Protein AF-A0A6V7K5U3-F1 (afdb_monomer)

InterPro domains:
  IPR009069 Cysteine alpha-hairpin motif superfamily [SSF47072] (3-45)
  IPR033620 Small ribosomal subunit protein mS37, metazoan [PTHR31278] (3-75)

pLDDT: mean 88.56, std 9.1, range [64.44, 98.12]

Organism: NCBI:txid1563983

Mean predicted aligned error: 7.47 Å

Solvent-accessible surface area (backbone atoms only — not comparable to full-atom values): 4465 Å² total; per-residue (Å²): 132,81,55,63,68,39,49,50,52,33,51,55,43,25,68,76,48,80,59,43,62,83,82,33,49,71,41,45,52,51,29,49,54,44,46,53,51,48,52,50,51,54,48,52,54,52,52,39,54,76,67,37,61,80,62,87,87,60,90,79,72,50,72,60,29,49,51,53,49,42,73,74,57,65,85,127

Nearest PDB structures (foldseek):
  6pcf-assembly1_C-2  TM=6.108E-01  e=1.312E+00  Homo sapiens
  6pcf-assembly1_A  TM=5.461E-01  e=2.216E+00  Homo sapiens
  2wy2-assembly1_C  TM=4.285E-01  e=5.198E+00  Escherichia coli

Sequence (76 aa):
EGCLQEITVVISCLEKNNYENKMCLPETNNFYKCYDNYMKTKRITKEQSLKGILTPGAKNLTYMQINQLLRKYPQV

Foldseek 3Di:
DALPVLVVLLVVQCVVVVNPNVSRVVSVVVNVVRHVVVVVVVVVVVVCLVVLDDDPPDPDHDPSVVVVVCVVPPDD

Structure (mmCIF, N/CA/C/O backbone):
data_AF-A0A6V7K5U3-F1
#
_entry.id   AF-A0A6V7K5U3-F1
#
loop_
_atom_site.group_PDB
_atom_site.id
_atom_site.type_symbol
_atom_site.label_atom_id
_atom_site.label_alt_id
_atom_site.label_comp_id
_atom_site.label_asym_id
_atom_site.label_entity_id
_atom_site.label_seq_id
_atom_site.pdbx_PDB_ins_code
_atom_site.Cartn_x
_atom_site.Cartn_y
_atom_site.Cartn_z
_atom_site.occupancy
_atom_site.B_iso_or_equiv
_atom_site.auth_seq_id
_atom_site.auth_comp_id
_atom_site.auth_asym_id
_atom_site.auth_atom_id
_atom_site.pdbx_PDB_model_num
ATOM 1 N N . GLU A 1 1 ? -6.621 1.310 0.658 1.00 64.44 1 GLU A N 1
ATOM 2 C CA . GLU A 1 1 ? -6.058 1.483 -0.696 1.00 64.44 1 GLU A CA 1
ATOM 3 C C . GLU A 1 1 ? -4.885 0.523 -0.844 1.00 64.44 1 GLU A C 1
ATOM 5 O O . GLU A 1 1 ? -4.249 0.229 0.163 1.00 64.44 1 GLU A O 1
ATOM 10 N N . GLY A 1 2 ? -4.714 -0.088 -2.017 1.00 83.00 2 GLY A N 1
ATOM 11 C CA . GLY A 1 2 ? -3.609 -1.015 -2.304 1.00 83.00 2 GLY A CA 1
ATOM 12 C C . GLY A 1 2 ? -2.479 -0.319 -3.067 1.00 83.00 2 GLY A C 1
ATOM 13 O O . GLY A 1 2 ? -2.482 0.899 -3.171 1.00 83.00 2 GLY A O 1
ATOM 14 N N . CYS A 1 3 ? -1.566 -1.096 -3.651 1.00 96.19 3 CYS A N 1
ATOM 15 C CA . CYS A 1 3 ? -0.394 -0.589 -4.384 1.00 96.19 3 CYS A CA 1
ATOM 16 C C . CYS A 1 3 ? -0.576 -0.629 -5.910 1.00 96.19 3 CYS A C 1
ATOM 18 O O . CYS A 1 3 ? 0.319 -1.061 -6.638 1.00 96.19 3 CYS A O 1
ATOM 20 N N . LEU A 1 4 ? -1.778 -0.282 -6.394 1.00 96.38 4 LEU A N 1
ATOM 21 C CA . LEU A 1 4 ? -2.129 -0.392 -7.818 1.00 96.38 4 LEU A CA 1
ATOM 22 C C . LEU A 1 4 ? -1.322 0.589 -8.681 1.00 96.38 4 LEU A C 1
ATOM 24 O O . LEU A 1 4 ? -0.904 0.249 -9.786 1.00 96.38 4 LEU A O 1
ATOM 28 N N . GLN A 1 5 ? -1.084 1.799 -8.179 1.00 96.50 5 GLN A N 1
ATOM 29 C CA . GLN A 1 5 ? -0.294 2.797 -8.890 1.00 96.50 5 GLN A CA 1
ATOM 30 C C . GLN A 1 5 ? 1.159 2.332 -9.026 1.00 96.50 5 GLN A C 1
ATOM 32 O O . GLN A 1 5 ? 1.711 2.328 -10.124 1.00 96.50 5 GLN A O 1
ATOM 37 N N . GLU A 1 6 ? 1.765 1.889 -7.927 1.00 96.38 6 GLU A N 1
ATOM 38 C CA . GLU A 1 6 ? 3.164 1.478 -7.880 1.00 96.38 6 GLU A CA 1
ATOM 39 C C . GLU A 1 6 ? 3.420 0.246 -8.751 1.00 96.38 6 GLU A C 1
ATOM 41 O O . GLU A 1 6 ? 4.408 0.222 -9.483 1.00 96.38 6 GLU A O 1
ATOM 46 N N . ILE A 1 7 ? 2.519 -0.747 -8.749 1.00 96.25 7 ILE A N 1
ATOM 47 C CA . ILE A 1 7 ? 2.673 -1.912 -9.634 1.00 96.25 7 ILE A CA 1
ATOM 48 C C . ILE A 1 7 ? 2.520 -1.530 -11.110 1.00 96.25 7 ILE A C 1
ATOM 50 O O . ILE A 1 7 ? 3.246 -2.049 -11.951 1.00 96.25 7 ILE A O 1
ATOM 54 N N . THR A 1 8 ? 1.638 -0.579 -11.433 1.00 97.44 8 THR A N 1
ATOM 55 C CA . THR A 1 8 ? 1.471 -0.085 -12.811 1.00 97.44 8 THR A CA 1
ATOM 56 C C . THR A 1 8 ? 2.750 0.589 -13.314 1.00 97.44 8 THR A C 1
ATOM 58 O O . THR A 1 8 ? 3.152 0.391 -14.462 1.00 97.44 8 THR A O 1
ATOM 61 N N . VAL A 1 9 ? 3.435 1.340 -12.447 1.00 97.44 9 VAL A N 1
ATOM 62 C CA . VAL A 1 9 ? 4.733 1.956 -12.756 1.00 97.44 9 VAL A CA 1
ATOM 63 C C . VAL A 1 9 ? 5.818 0.895 -12.980 1.00 97.44 9 VAL A C 1
ATOM 65 O O . VAL A 1 9 ? 6.569 1.003 -13.948 1.00 97.44 9 VAL A O 1
ATOM 68 N N . VAL A 1 10 ? 5.866 -0.160 -12.155 1.00 97.50 10 VAL A N 1
ATOM 69 C CA . VAL A 1 10 ? 6.798 -1.290 -12.349 1.00 97.50 10 VAL A CA 1
ATOM 70 C C . VAL A 1 10 ? 6.556 -1.979 -13.690 1.00 97.50 10 VAL A C 1
ATOM 72 O O . VAL A 1 10 ? 7.501 -2.158 -14.455 1.00 97.50 10 VAL A O 1
ATOM 75 N N . ILE A 1 11 ? 5.300 -2.313 -14.005 1.00 97.56 11 ILE A N 1
ATOM 76 C CA . ILE A 1 11 ? 4.924 -2.940 -15.283 1.00 97.56 11 ILE A CA 1
ATOM 77 C C . ILE A 1 11 ? 5.365 -2.057 -16.454 1.00 97.56 11 ILE A C 1
ATOM 79 O O . ILE A 1 11 ? 6.035 -2.533 -17.366 1.00 97.56 11 ILE A O 1
ATOM 83 N N . S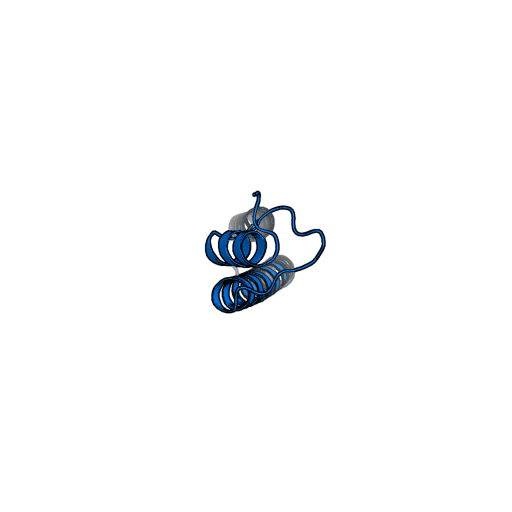ER A 1 12 ? 5.088 -0.754 -16.377 1.00 97.75 12 SER A N 1
ATOM 84 C CA . SER A 1 12 ? 5.471 0.202 -17.422 1.00 97.75 12 SER A CA 1
ATOM 85 C C . SER A 1 12 ? 6.991 0.295 -17.611 1.00 97.75 12 SER A C 1
ATOM 87 O O . SER A 1 12 ? 7.469 0.492 -18.728 1.00 97.75 12 SER A O 1
ATOM 89 N N . CYS A 1 13 ? 7.775 0.184 -16.533 1.00 98.12 13 CYS A N 1
ATOM 90 C CA . CYS A 1 13 ? 9.233 0.143 -16.629 1.00 98.12 13 CYS A CA 1
ATOM 91 C C . CYS A 1 13 ? 9.717 -1.155 -17.284 1.00 98.12 13 CYS A C 1
ATOM 93 O O . CYS A 1 13 ? 10.583 -1.112 -18.158 1.00 98.12 13 CYS A O 1
ATOM 95 N N . LEU A 1 14 ? 9.146 -2.297 -16.893 1.00 98.00 14 LEU A N 1
ATOM 96 C CA . LEU A 1 14 ? 9.509 -3.598 -17.447 1.00 98.00 14 LEU A CA 1
ATOM 97 C C . LEU A 1 14 ? 9.228 -3.649 -18.951 1.00 98.00 14 LEU A C 1
ATOM 99 O O . LEU A 1 14 ? 10.118 -4.017 -19.711 1.00 98.00 14 LEU A O 1
ATOM 103 N N . GLU A 1 15 ? 8.054 -3.198 -19.397 1.00 98.00 15 GLU A N 1
ATOM 104 C CA . GLU A 1 15 ? 7.709 -3.133 -20.824 1.00 98.00 15 GLU A CA 1
ATOM 105 C C . GLU A 1 15 ? 8.724 -2.308 -21.631 1.00 98.00 15 GLU A C 1
ATOM 107 O O . GLU A 1 15 ? 9.155 -2.729 -22.703 1.00 98.00 15 GLU A O 1
ATOM 112 N N . LYS A 1 16 ? 9.172 -1.165 -21.096 1.00 97.50 16 LYS A N 1
ATOM 113 C CA . LYS A 1 16 ? 10.173 -0.301 -21.748 1.00 97.50 16 LYS A CA 1
ATOM 114 C C . LYS A 1 16 ? 11.576 -0.907 -21.793 1.00 97.50 16 LYS A C 1
ATOM 116 O O . LYS A 1 16 ? 12.360 -0.540 -22.663 1.00 97.50 16 LYS A O 1
ATOM 121 N N . ASN A 1 17 ? 11.899 -1.802 -20.863 1.00 96.69 17 ASN A N 1
ATOM 122 C CA . ASN A 1 17 ? 13.236 -2.372 -20.692 1.00 96.69 17 ASN A CA 1
ATOM 123 C C . ASN A 1 17 ? 13.295 -3.867 -21.042 1.00 96.69 17 ASN A C 1
ATOM 125 O O . ASN A 1 17 ? 14.155 -4.580 -20.529 1.00 96.69 17 ASN A O 1
ATOM 129 N N . ASN A 1 18 ? 12.388 -4.360 -21.896 1.00 96.25 18 ASN A N 1
ATOM 130 C CA . ASN A 1 18 ? 12.317 -5.774 -22.294 1.00 96.25 18 ASN A CA 1
ATOM 131 C C . ASN A 1 18 ? 12.292 -6.739 -21.096 1.00 96.25 18 ASN A C 1
ATOM 133 O O . ASN A 1 18 ? 12.882 -7.816 -21.133 1.00 96.25 18 ASN A O 1
ATOM 137 N N . TYR A 1 19 ? 11.606 -6.334 -20.030 1.00 93.94 19 TYR A N 1
ATOM 138 C CA . TYR A 1 19 ? 11.454 -7.074 -18.782 1.00 93.94 19 TYR A CA 1
ATOM 139 C C . TYR A 1 19 ? 12.771 -7.327 -18.021 1.00 93.94 19 TYR A C 1
ATOM 141 O O . TYR A 1 19 ? 12.820 -8.190 -17.144 1.00 93.94 19 TYR A O 1
ATOM 149 N N . GLU A 1 20 ? 13.830 -6.552 -18.287 1.00 95.19 20 GLU A N 1
ATOM 150 C CA . GLU A 1 20 ? 15.064 -6.593 -17.499 1.00 95.19 20 GLU A CA 1
ATOM 151 C C . GLU A 1 20 ? 14.848 -5.941 -16.127 1.00 95.19 20 GLU A C 1
ATOM 153 O O . GLU A 1 20 ? 14.859 -4.719 -15.963 1.00 95.19 20 GLU A O 1
ATOM 158 N N . ASN A 1 21 ? 14.682 -6.781 -15.109 1.00 87.06 21 ASN A N 1
ATOM 159 C CA . ASN A 1 21 ? 14.316 -6.348 -13.764 1.00 87.06 21 ASN A CA 1
ATOM 160 C C . ASN A 1 21 ? 15.363 -5.413 -13.124 1.00 87.06 21 ASN A C 1
ATOM 162 O O . ASN A 1 21 ? 15.021 -4.522 -12.346 1.00 87.06 21 ASN A O 1
ATOM 166 N N . LYS A 1 22 ? 16.648 -5.563 -13.481 1.00 94.69 22 LYS A N 1
ATOM 167 C CA . LYS A 1 22 ? 17.731 -4.705 -12.967 1.00 94.69 22 LYS A CA 1
ATOM 168 C C . LYS A 1 22 ? 17.599 -3.244 -13.401 1.00 94.69 22 LYS A C 1
ATOM 170 O O . LYS A 1 22 ? 18.106 -2.370 -12.703 1.00 94.69 22 LYS A O 1
ATOM 175 N N . MET A 1 23 ? 16.913 -2.973 -14.512 1.00 95.19 23 MET A N 1
ATOM 176 C CA . MET A 1 23 ? 16.670 -1.607 -14.992 1.00 95.19 23 MET A CA 1
ATOM 177 C C . MET A 1 23 ? 15.531 -0.910 -14.236 1.00 95.19 23 MET A C 1
ATOM 179 O O . MET A 1 23 ? 15.425 0.309 -14.298 1.00 95.19 23 MET A O 1
ATOM 183 N N . CYS A 1 24 ? 14.719 -1.666 -13.490 1.00 97.31 24 CYS A N 1
ATOM 184 C CA . CYS A 1 24 ? 13.514 -1.185 -12.810 1.00 97.31 24 CYS A CA 1
ATOM 185 C C . CYS A 1 24 ? 13.616 -1.269 -11.279 1.00 97.31 24 CYS A C 1
ATOM 187 O O . CYS A 1 24 ? 12.609 -1.395 -10.572 1.00 97.31 24 CYS A O 1
ATOM 189 N N . LEU A 1 25 ? 14.843 -1.250 -10.742 1.00 97.31 25 LEU A N 1
ATOM 190 C CA . LEU A 1 25 ? 15.091 -1.307 -9.298 1.00 97.31 25 LEU A CA 1
ATOM 191 C C . LEU A 1 25 ? 14.421 -0.155 -8.526 1.00 97.31 25 LEU A C 1
ATOM 193 O O . LEU A 1 25 ? 13.858 -0.431 -7.464 1.00 97.31 25 LEU A O 1
ATOM 197 N N . PRO A 1 26 ? 14.433 1.110 -8.995 1.00 96.88 26 PRO A N 1
ATOM 198 C CA . PRO A 1 26 ? 13.759 2.201 -8.291 1.00 96.88 26 PRO A CA 1
ATOM 199 C C . PRO A 1 26 ? 12.246 1.978 -8.148 1.00 96.88 26 PRO A C 1
ATOM 201 O O . PRO A 1 26 ? 11.701 2.096 -7.049 1.00 96.88 26 PRO A O 1
ATOM 204 N N . GLU A 1 27 ? 11.577 1.607 -9.238 1.00 96.62 27 GLU A N 1
ATOM 205 C CA . GLU A 1 27 ? 10.140 1.344 -9.304 1.00 96.62 27 GLU A CA 1
ATOM 206 C C . GLU A 1 27 ? 9.775 0.153 -8.417 1.00 96.62 27 GLU A C 1
ATOM 208 O O . GLU A 1 27 ? 8.849 0.226 -7.607 1.00 96.62 27 GLU A O 1
ATOM 213 N N . THR A 1 28 ? 10.563 -0.919 -8.511 1.00 96.56 28 THR A N 1
ATOM 214 C CA . THR A 1 28 ? 10.382 -2.144 -7.727 1.00 96.56 28 THR A CA 1
ATOM 215 C C . THR A 1 28 ? 10.544 -1.880 -6.230 1.00 96.56 28 THR A C 1
ATOM 217 O O . THR A 1 28 ? 9.724 -2.318 -5.423 1.00 96.56 28 THR A O 1
ATOM 220 N N . ASN A 1 29 ? 11.550 -1.093 -5.839 1.00 97.38 29 ASN A N 1
ATOM 221 C CA . ASN A 1 29 ? 11.755 -0.703 -4.445 1.00 97.38 29 ASN A CA 1
ATOM 222 C C . ASN A 1 29 ? 10.596 0.141 -3.904 1.00 97.38 29 ASN A C 1
ATOM 224 O O . ASN A 1 29 ? 10.197 -0.025 -2.749 1.00 97.38 29 ASN A O 1
ATOM 228 N N . ASN A 1 30 ? 10.040 1.040 -4.717 1.00 96.75 30 ASN A N 1
ATOM 229 C CA . ASN A 1 30 ? 8.880 1.835 -4.320 1.00 96.75 30 ASN A CA 1
ATOM 230 C C . ASN A 1 30 ? 7.628 0.965 -4.158 1.00 96.75 30 ASN A C 1
ATOM 232 O O . ASN A 1 30 ? 6.921 1.098 -3.156 1.00 96.75 30 ASN A O 1
ATOM 236 N N . PHE A 1 31 ? 7.403 0.021 -5.074 1.00 97.25 31 PHE A N 1
ATOM 237 C CA . PHE A 1 31 ? 6.332 -0.963 -4.946 1.00 97.25 31 PHE A CA 1
ATOM 238 C C . PHE A 1 31 ? 6.463 -1.790 -3.661 1.00 97.25 31 PHE A C 1
ATOM 240 O O . PHE A 1 31 ? 5.493 -1.895 -2.909 1.00 97.25 31 PHE A O 1
ATOM 247 N N . TYR A 1 32 ? 7.656 -2.303 -3.345 1.00 96.56 32 TYR A N 1
ATOM 248 C CA . TYR A 1 32 ? 7.867 -3.059 -2.107 1.00 96.56 32 TYR A CA 1
ATOM 249 C C . TYR A 1 32 ? 7.611 -2.228 -0.851 1.00 96.56 32 TYR A C 1
ATOM 251 O O . TYR A 1 32 ? 6.939 -2.703 0.063 1.00 96.56 32 TYR A O 1
ATOM 259 N N . LYS A 1 33 ? 8.054 -0.966 -0.815 1.00 96.81 33 LYS A N 1
ATOM 260 C CA . LYS A 1 33 ? 7.742 -0.059 0.302 1.00 96.81 33 LYS A CA 1
ATOM 261 C C . LYS A 1 33 ? 6.235 0.126 0.482 1.00 96.81 33 LYS A C 1
ATOM 263 O O . LYS A 1 33 ? 5.749 0.075 1.613 1.00 96.81 33 LYS A O 1
ATOM 268 N N . CYS A 1 34 ? 5.494 0.324 -0.610 1.00 97.19 34 CYS A N 1
ATOM 269 C CA . CYS A 1 34 ? 4.036 0.402 -0.547 1.00 97.19 34 CYS A CA 1
ATOM 270 C C . CYS A 1 34 ? 3.444 -0.902 0.000 1.00 97.19 34 CYS A C 1
ATOM 272 O O . CYS A 1 34 ? 2.639 -0.877 0.935 1.00 97.19 34 CYS A O 1
ATOM 274 N N . TYR A 1 35 ? 3.867 -2.041 -0.548 1.00 96.69 35 TYR A N 1
ATOM 275 C CA . TYR A 1 35 ? 3.332 -3.349 -0.190 1.00 96.69 35 TYR A CA 1
ATOM 276 C C . TYR A 1 35 ? 3.563 -3.680 1.288 1.00 96.69 35 TYR A C 1
ATOM 278 O O . TYR A 1 35 ? 2.631 -4.092 1.983 1.00 96.69 35 TYR A O 1
ATOM 286 N N . ASP A 1 36 ? 4.763 -3.419 1.803 1.00 96.75 36 ASP A N 1
ATOM 287 C CA . ASP A 1 36 ? 5.093 -3.623 3.213 1.00 96.75 36 ASP A CA 1
ATOM 288 C C . ASP A 1 36 ? 4.229 -2.758 4.131 1.00 96.75 36 ASP A C 1
ATOM 290 O O . ASP A 1 36 ? 3.715 -3.240 5.144 1.00 96.75 36 ASP A O 1
ATOM 294 N N . ASN A 1 37 ? 4.030 -1.486 3.781 1.00 95.38 37 ASN A N 1
ATOM 295 C CA . ASN A 1 37 ? 3.169 -0.589 4.548 1.00 95.38 37 ASN A CA 1
ATOM 296 C C . ASN A 1 37 ? 1.710 -1.056 4.519 1.00 95.38 37 ASN A C 1
ATOM 298 O O . ASN A 1 37 ? 1.060 -1.108 5.565 1.00 95.38 37 ASN A O 1
ATOM 302 N N . TYR A 1 38 ? 1.209 -1.463 3.353 1.00 94.69 38 TYR A N 1
ATOM 303 C CA . TYR A 1 38 ? -0.132 -2.020 3.214 1.00 94.69 38 TYR A CA 1
ATOM 304 C C . TYR A 1 38 ? -0.315 -3.271 4.084 1.00 94.69 38 TYR A C 1
ATOM 306 O O . TYR A 1 38 ? -1.288 -3.368 4.836 1.00 94.69 38 TYR 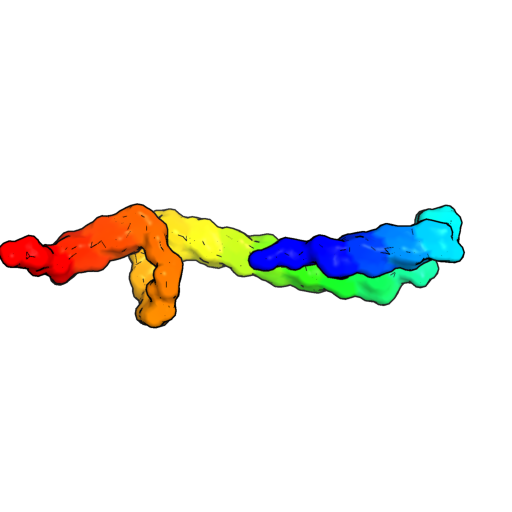A O 1
ATOM 314 N N . MET A 1 39 ? 0.635 -4.207 4.042 1.00 94.75 39 MET A N 1
ATOM 315 C CA . MET A 1 39 ? 0.573 -5.446 4.818 1.00 94.75 39 MET A CA 1
ATOM 316 C C . MET A 1 39 ? 0.677 -5.193 6.325 1.00 94.75 39 MET A C 1
ATOM 318 O O . MET A 1 39 ? -0.070 -5.805 7.095 1.00 94.75 39 MET A O 1
ATOM 322 N N . LYS A 1 40 ? 1.53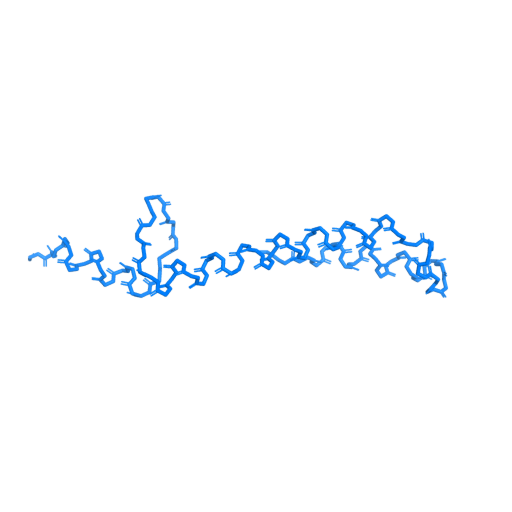0 -4.254 6.757 1.00 94.38 40 LYS A N 1
ATOM 323 C CA . LYS 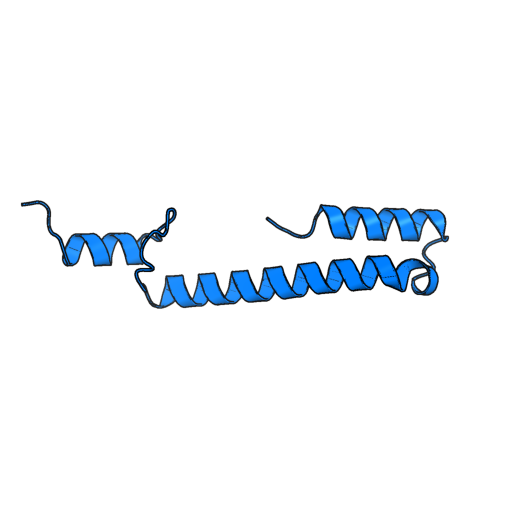A 1 40 ? 1.613 -3.819 8.162 1.00 94.38 40 LYS A CA 1
ATOM 324 C C . LYS A 1 40 ? 0.285 -3.241 8.639 1.00 94.38 40 LYS A C 1
ATOM 326 O O . LYS A 1 40 ? -0.244 -3.706 9.648 1.00 94.38 40 LYS A O 1
ATOM 331 N N . THR A 1 41 ? -0.290 -2.295 7.899 1.00 89.75 41 THR A N 1
ATOM 332 C CA . THR A 1 41 ? -1.581 -1.684 8.245 1.00 89.75 41 THR A CA 1
ATOM 333 C C . THR A 1 41 ? -2.690 -2.727 8.276 1.00 89.75 41 THR A C 1
ATOM 335 O O . THR A 1 41 ? -3.423 -2.812 9.256 1.00 89.75 41 THR A O 1
ATOM 338 N N . LYS A 1 42 ? -2.762 -3.603 7.268 1.00 89.69 42 LYS A N 1
ATOM 339 C CA . LYS A 1 42 ? -3.746 -4.692 7.212 1.00 89.69 42 LYS A CA 1
ATOM 340 C C . LYS A 1 42 ? -3.643 -5.622 8.420 1.00 89.69 42 LYS A C 1
ATOM 342 O O . LYS A 1 42 ? -4.672 -6.012 8.975 1.00 89.69 42 LYS A O 1
ATOM 347 N N . ARG A 1 43 ? -2.423 -5.968 8.847 1.00 89.94 43 ARG A N 1
ATOM 348 C CA . ARG A 1 43 ? -2.198 -6.790 10.043 1.00 89.94 43 ARG A CA 1
ATOM 349 C C . ARG A 1 43 ? -2.669 -6.071 11.305 1.00 89.94 43 ARG A C 1
ATOM 351 O O . ARG A 1 43 ? -3.429 -6.657 1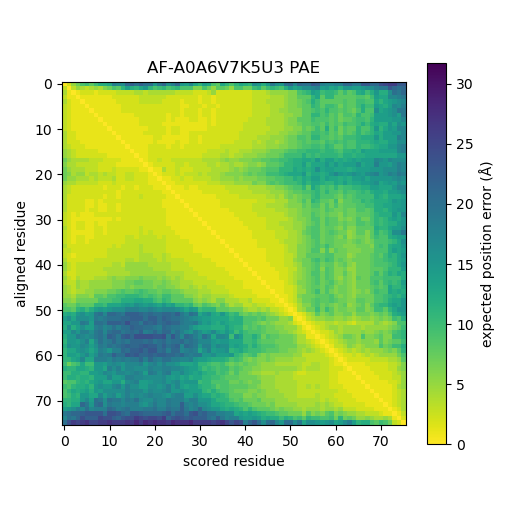2.067 1.00 89.94 43 ARG A O 1
ATOM 358 N N . ILE A 1 44 ? -2.282 -4.809 11.489 1.00 86.94 44 ILE A N 1
ATOM 359 C CA . ILE A 1 44 ? -2.682 -3.997 12.649 1.00 86.94 44 ILE A CA 1
ATOM 360 C C . ILE A 1 44 ? -4.205 -3.873 12.721 1.00 86.94 44 ILE A C 1
ATOM 362 O O . ILE A 1 44 ? -4.790 -4.146 13.765 1.00 86.94 44 ILE A O 1
ATOM 366 N N . THR A 1 45 ? -4.865 -3.539 11.612 1.00 81.75 45 THR A N 1
ATOM 367 C CA . THR A 1 45 ? -6.328 -3.439 11.561 1.00 81.75 45 THR A CA 1
ATOM 368 C C . THR A 1 45 ? -6.997 -4.774 11.888 1.00 81.75 45 THR A C 1
ATOM 370 O O . THR A 1 45 ? -7.984 -4.793 12.619 1.00 81.75 45 THR A O 1
ATOM 373 N N . LYS A 1 46 ? -6.452 -5.902 11.407 1.00 83.81 46 LYS A N 1
ATOM 374 C CA . LYS A 1 46 ? -6.963 -7.242 11.739 1.00 83.81 46 LYS A CA 1
ATOM 375 C C . LYS A 1 46 ? -6.780 -7.580 1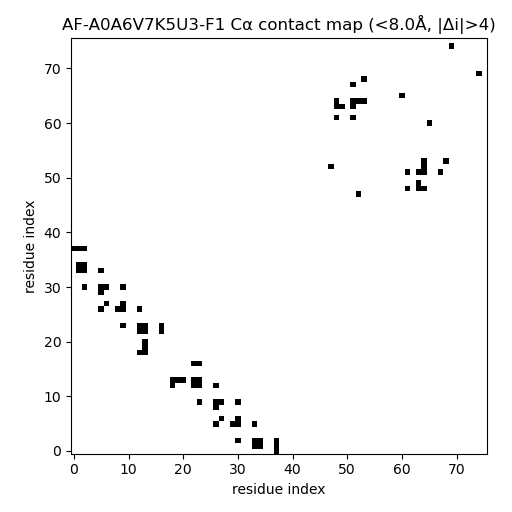3.221 1.00 83.81 46 LYS A C 1
ATOM 377 O O . LYS A 1 46 ? -7.671 -8.148 13.838 1.00 83.81 46 LYS A O 1
ATOM 382 N N . GLU A 1 47 ? -5.639 -7.249 13.812 1.00 83.69 47 GLU A N 1
ATOM 383 C CA . GLU A 1 47 ? -5.413 -7.472 15.243 1.00 83.69 47 GLU A CA 1
ATOM 384 C C . GLU A 1 47 ? -6.332 -6.596 16.103 1.00 83.69 47 GLU A C 1
ATOM 386 O O . GLU A 1 47 ? -6.892 -7.070 17.090 1.00 83.69 47 GLU A O 1
ATOM 391 N N . GLN A 1 48 ? -6.523 -5.332 15.722 1.00 76.25 48 GLN A N 1
ATOM 392 C CA . GLN A 1 48 ? -7.425 -4.407 16.410 1.00 76.25 48 GLN A CA 1
ATOM 393 C C . GLN A 1 48 ? -8.887 -4.851 16.315 1.00 76.25 48 GLN A C 1
ATOM 395 O O . GLN A 1 48 ? -9.600 -4.778 17.317 1.00 76.25 48 GLN A O 1
ATOM 400 N N . SER A 1 49 ? -9.321 -5.352 15.152 1.00 74.06 49 SER A N 1
ATOM 401 C CA . SER A 1 49 ? -10.679 -5.874 14.987 1.00 74.06 49 SER A CA 1
ATOM 402 C C . SER A 1 49 ? -10.920 -7.123 15.832 1.00 74.06 49 SER A C 1
ATOM 404 O O . SER A 1 49 ? -11.941 -7.1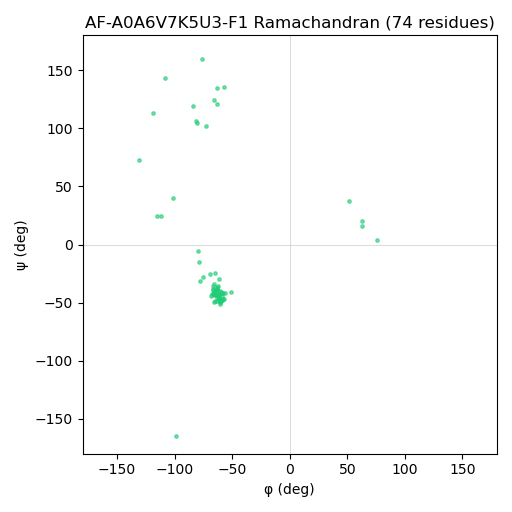98 16.511 1.00 74.06 49 SER A O 1
ATOM 406 N N . LEU A 1 50 ? -9.964 -8.060 15.868 1.00 76.44 50 LEU A N 1
ATOM 407 C CA . LEU A 1 50 ? -10.051 -9.270 16.696 1.00 76.44 50 LEU A CA 1
ATOM 408 C C . LEU A 1 50 ? -10.084 -8.955 18.195 1.00 76.44 50 LEU A C 1
ATOM 410 O O . LEU A 1 50 ? -10.795 -9.614 18.948 1.00 76.44 50 LEU A O 1
ATOM 414 N N . LYS A 1 51 ? -9.329 -7.944 18.634 1.00 76.31 51 LYS A N 1
ATOM 415 C CA . LYS A 1 51 ? -9.292 -7.527 20.043 1.00 76.31 51 LYS A CA 1
ATOM 41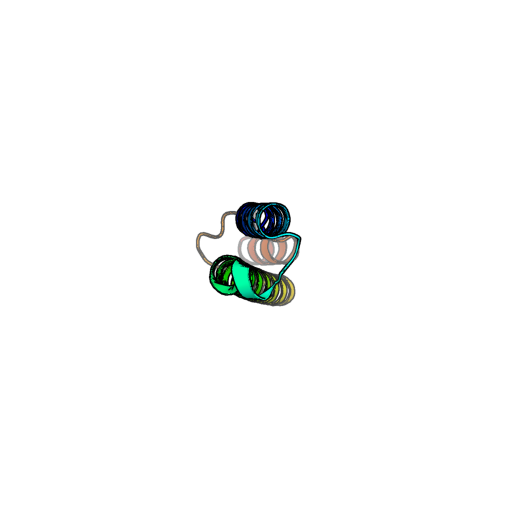6 C C . LYS A 1 51 ? -10.487 -6.654 20.450 1.00 76.31 51 LYS A C 1
ATOM 418 O O . LYS A 1 51 ? -10.586 -6.303 21.621 1.00 76.31 51 LYS A O 1
ATOM 423 N N . GLY A 1 52 ? -11.360 -6.265 19.515 1.00 69.69 52 GLY A N 1
ATOM 424 C CA . GLY A 1 52 ? -12.501 -5.386 19.795 1.00 69.69 52 GLY A CA 1
ATOM 425 C C . GLY A 1 52 ? -12.107 -3.989 20.296 1.00 69.69 52 GLY A C 1
ATOM 426 O O . GLY A 1 52 ? -12.940 -3.271 20.841 1.00 69.69 52 GLY A O 1
ATOM 427 N N . ILE A 1 53 ? -10.843 -3.577 20.138 1.00 73.88 53 ILE A N 1
ATOM 428 C CA . ILE A 1 53 ? -10.331 -2.346 20.754 1.00 73.88 53 ILE A CA 1
ATOM 429 C C . ILE A 1 53 ? -11.033 -1.141 20.135 1.00 73.88 53 ILE A C 1
ATOM 431 O O . ILE A 1 53 ? -10.986 -0.942 18.925 1.00 73.88 53 ILE A O 1
ATOM 435 N N . LEU A 1 54 ? -11.656 -0.315 20.969 1.00 75.56 54 LEU A N 1
ATOM 436 C CA . LEU A 1 54 ? -12.313 0.914 20.541 1.00 75.56 54 LEU A CA 1
ATOM 437 C C . LEU A 1 54 ? -11.270 2.015 20.361 1.00 75.56 54 LEU A C 1
ATOM 439 O O . LEU A 1 54 ? -10.772 2.564 21.342 1.00 75.56 54 LEU A O 1
ATOM 443 N N . THR A 1 55 ? -10.928 2.335 19.114 1.00 75.69 55 THR A N 1
ATOM 444 C CA . THR A 1 55 ? -10.060 3.476 18.801 1.00 75.69 55 THR A CA 1
ATOM 445 C C . THR A 1 55 ? -10.902 4.757 18.745 1.00 75.69 55 THR A C 1
ATOM 447 O O . THR A 1 55 ? -11.818 4.835 17.920 1.00 75.69 55 THR A O 1
ATOM 450 N N . PRO A 1 56 ? -10.632 5.769 19.593 1.00 76.88 56 PRO A N 1
ATOM 451 C CA . PRO A 1 56 ? -11.361 7.036 19.562 1.00 76.88 56 PRO A CA 1
ATOM 452 C C . PRO A 1 56 ? -11.283 7.704 18.184 1.00 76.88 56 PRO A C 1
ATOM 454 O O . PRO A 1 56 ? -10.217 7.753 17.574 1.00 76.88 56 PRO A O 1
ATOM 457 N N . GLY A 1 57 ? -12.415 8.207 17.685 1.00 76.38 57 GLY A N 1
ATOM 458 C CA . GLY A 1 57 ? -12.492 8.874 16.379 1.00 76.38 57 GLY A CA 1
ATOM 459 C C . GLY A 1 57 ? -12.454 7.942 15.160 1.00 76.38 57 GLY A C 1
ATOM 460 O O . GLY A 1 57 ? -12.456 8.428 14.028 1.00 76.38 57 GLY A O 1
ATOM 461 N N . ALA A 1 58 ? -12.443 6.617 15.350 1.00 78.56 58 ALA A N 1
ATOM 462 C CA . ALA A 1 58 ? -12.554 5.675 14.242 1.00 78.56 58 ALA A CA 1
ATOM 463 C C . ALA A 1 58 ? -13.907 5.828 13.529 1.00 78.56 58 ALA A C 1
ATOM 465 O O . ALA A 1 58 ? -14.963 5.655 14.132 1.00 78.56 58 ALA A O 1
ATOM 466 N N . LYS A 1 59 ? -13.869 6.128 12.225 1.00 76.44 59 LYS A N 1
ATOM 467 C CA . LYS A 1 59 ? -15.077 6.266 11.390 1.00 76.44 59 LYS A CA 1
ATOM 468 C C . LYS A 1 59 ? -15.708 4.922 11.021 1.00 76.44 59 LYS A C 1
ATOM 470 O O . LYS A 1 59 ? -16.910 4.852 10.812 1.00 76.44 59 LYS A O 1
ATOM 475 N N . ASN A 1 60 ? -14.894 3.868 10.959 1.00 77.81 60 ASN A N 1
ATOM 476 C CA . ASN A 1 60 ? -15.321 2.523 10.595 1.00 77.81 60 ASN A CA 1
ATOM 477 C C . ASN A 1 60 ? -15.058 1.588 11.773 1.00 77.81 60 ASN A C 1
ATOM 479 O O . ASN A 1 60 ? -13.904 1.341 12.127 1.00 77.81 60 ASN A O 1
ATOM 483 N N . LEU A 1 61 ? -16.131 1.081 12.372 1.00 79.44 61 LEU A N 1
ATOM 484 C CA . LEU A 1 61 ? -16.082 0.123 13.469 1.00 79.44 61 LEU A CA 1
ATOM 485 C C . LEU A 1 61 ? -16.534 -1.244 12.965 1.00 79.44 61 LEU A C 1
ATOM 487 O O . LEU A 1 61 ? -17.445 -1.359 12.148 1.00 79.44 61 LEU A O 1
ATOM 491 N N . THR A 1 62 ? -15.907 -2.296 13.471 1.00 81.81 62 THR A N 1
ATOM 492 C CA . THR A 1 62 ? -16.362 -3.667 13.237 1.00 81.81 62 THR A CA 1
ATOM 493 C C . THR A 1 62 ? -17.578 -3.989 14.100 1.00 81.81 62 THR A C 1
ATOM 495 O O . THR A 1 62 ? -17.793 -3.370 15.141 1.00 81.81 62 THR A O 1
ATOM 498 N N . TYR A 1 63 ? -18.347 -5.010 13.718 1.00 83.75 63 TYR A N 1
ATOM 499 C CA . TYR A 1 63 ? -19.497 -5.483 14.497 1.00 83.75 63 TYR A CA 1
ATOM 500 C C . TYR A 1 63 ? -19.152 -5.757 15.973 1.00 83.75 63 TYR A C 1
ATOM 502 O O . TYR A 1 63 ? -19.902 -5.376 16.867 1.00 83.75 63 TYR A O 1
ATOM 510 N N . MET A 1 64 ? -17.981 -6.346 16.244 1.00 82.31 64 MET A N 1
ATOM 511 C CA . MET A 1 64 ? -17.523 -6.602 17.615 1.00 82.31 64 MET A CA 1
ATOM 512 C C . MET A 1 64 ? -17.307 -5.304 18.404 1.00 82.31 64 MET A C 1
ATOM 514 O O . MET A 1 64 ? -17.747 -5.202 19.548 1.00 82.31 64 MET A O 1
ATOM 518 N N . GLN A 1 65 ? -16.683 -4.299 17.783 1.00 82.69 65 GLN A N 1
ATOM 519 C CA . GLN A 1 65 ? -16.464 -2.981 18.386 1.00 82.69 65 GLN A CA 1
ATOM 520 C C . GLN A 1 65 ? -17.791 -2.238 18.610 1.00 82.69 65 GLN A C 1
ATOM 522 O O . GLN A 1 65 ? -18.009 -1.676 19.681 1.00 82.69 65 GLN A O 1
ATOM 527 N N . ILE A 1 66 ? -18.715 -2.283 17.645 1.00 86.19 66 ILE A N 1
ATOM 528 C CA . ILE A 1 66 ? -20.053 -1.688 17.784 1.00 86.19 66 ILE A CA 1
ATOM 529 C C . ILE A 1 66 ? -20.798 -2.331 18.956 1.00 86.19 66 ILE A C 1
ATOM 531 O O . ILE A 1 66 ? -21.284 -1.627 19.837 1.00 86.19 66 ILE A O 1
ATOM 535 N N . ASN A 1 67 ? -20.823 -3.662 19.033 1.00 86.44 67 ASN A N 1
ATOM 536 C CA . ASN A 1 67 ? -21.455 -4.369 20.143 1.00 86.44 67 ASN A CA 1
ATOM 537 C C . ASN A 1 67 ? -20.840 -4.011 21.498 1.00 86.44 67 ASN A C 1
ATOM 539 O O . ASN A 1 67 ? -21.561 -3.856 22.483 1.00 86.44 67 ASN A O 1
ATOM 543 N N . GLN A 1 68 ? -19.514 -3.883 21.567 1.00 85.88 68 GLN A N 1
ATOM 544 C CA . GLN A 1 68 ? -18.835 -3.479 22.794 1.00 85.88 68 GLN A CA 1
ATOM 545 C C . GLN A 1 68 ? -19.212 -2.050 23.210 1.00 85.88 68 GLN A C 1
ATOM 547 O O . GLN A 1 68 ? -19.426 -1.805 24.397 1.00 85.88 68 GLN A O 1
ATOM 552 N N . LEU A 1 69 ? -19.346 -1.124 22.254 1.00 86.81 69 LEU A N 1
ATOM 553 C CA . LEU A 1 69 ? -19.845 0.231 22.508 1.00 86.81 69 LEU A CA 1
ATOM 554 C C . LEU A 1 69 ? -21.287 0.226 23.015 1.00 86.81 69 LEU A C 1
ATOM 556 O O . LEU A 1 69 ? -21.557 0.845 24.040 1.00 86.81 69 LEU A O 1
ATOM 560 N N . LEU A 1 70 ? -22.186 -0.500 22.348 1.00 88.75 70 LEU A N 1
ATOM 561 C CA . LEU A 1 70 ? -23.603 -0.573 22.722 1.00 88.75 70 LEU A CA 1
ATOM 562 C C . LEU A 1 70 ? -23.806 -1.196 24.109 1.00 88.75 70 LEU A C 1
ATOM 564 O O . LEU A 1 70 ? -24.646 -0.731 24.870 1.00 88.75 70 LEU A O 1
ATOM 568 N N . ARG A 1 71 ? -23.004 -2.203 24.483 1.00 86.94 71 ARG A N 1
ATOM 569 C CA . ARG A 1 71 ? -23.013 -2.766 25.847 1.00 86.94 71 ARG A CA 1
ATOM 570 C C . ARG A 1 71 ? -22.524 -1.773 26.899 1.00 86.94 71 ARG A C 1
ATOM 572 O O . ARG A 1 71 ? -22.990 -1.820 28.031 1.00 86.94 71 ARG A O 1
ATOM 579 N N . LYS A 1 72 ? -21.564 -0.912 26.547 1.00 86.69 72 LYS A N 1
ATOM 580 C CA . LYS A 1 72 ? -21.015 0.101 27.459 1.00 86.69 72 LYS A CA 1
ATOM 581 C C . LYS A 1 72 ? -21.944 1.311 27.612 1.00 86.69 72 LYS A C 1
ATOM 583 O O . LYS A 1 72 ? -21.969 1.908 28.682 1.00 86.69 72 LYS A O 1
ATOM 588 N N . TYR A 1 73 ? -22.699 1.646 26.566 1.00 89.12 73 TYR A N 1
ATOM 589 C CA . TYR A 1 73 ? -23.643 2.765 26.528 1.00 89.12 73 TYR A CA 1
ATOM 590 C C . TYR A 1 73 ? -25.009 2.303 25.986 1.00 89.12 73 TYR A C 1
ATOM 592 O O . TYR A 1 73 ? -25.350 2.610 24.837 1.00 89.12 73 TYR A O 1
ATOM 600 N N . PRO A 1 74 ? -25.780 1.539 26.784 1.00 85.62 74 PRO A N 1
ATOM 601 C CA . PRO A 1 74 ? -27.085 1.057 26.362 1.00 85.62 74 PRO A CA 1
ATOM 602 C C . PRO A 1 74 ? -28.036 2.231 26.120 1.00 85.62 74 PRO A C 1
ATOM 604 O O . PRO A 1 74 ? -28.103 3.163 26.920 1.00 85.62 74 PRO A O 1
ATOM 607 N N . GLN A 1 75 ? -28.759 2.177 25.003 1.00 77.12 75 GLN A N 1
ATOM 608 C CA . GLN A 1 75 ? -29.878 3.074 24.737 1.00 77.12 75 GLN A CA 1
ATOM 609 C C . GLN A 1 75 ? -31.071 2.478 25.491 1.00 77.12 75 GLN A C 1
ATOM 611 O O . GLN A 1 75 ? -31.525 1.390 25.133 1.00 77.12 75 GLN A O 1
ATOM 616 N N . VAL A 1 76 ? -31.456 3.114 26.597 1.00 64.69 76 VAL A N 1
ATOM 617 C CA . VAL A 1 76 ? -32.623 2.723 27.403 1.00 64.69 76 VAL A CA 1
ATOM 618 C C . VAL A 1 76 ? -33.901 3.042 26.640 1.00 64.69 76 VAL A C 1
ATOM 620 O O . VAL A 1 76 ? -33.935 4.132 26.024 1.00 64.69 76 VAL A O 1
#

Radius of gyration: 19.94 Å; Cα contacts (8 Å, |Δi|>4): 44; chain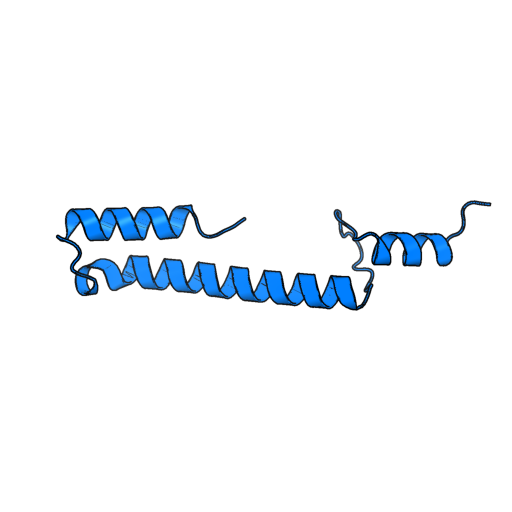s: 1; bounding box: 50×18×50 Å

Secondary structure (DSSP, 8-state):
--SHHHHHHHHHHHHHTTT-GGGGHHHHHHHHHHHHHHHHHHHHHHHHHHTT---TT-SS--HHHHHHHHHHS---